Protein AF-A0A6B2TLU8-F1 (afdb_monomer_lite)

Foldseek 3Di:
DDPVVLVVVCVVQLVVQLVVVCVVQVDSVLSNVLLVVLSVVCVVVVVCQVVDPCNSVSSSVSSVVSSVVVVVVVVVVVVVCVVPPPDPCPDDD

Secondary structure (DSSP, 8-state):
--HHHHHHHHHHHHHHHHHHHHHHHS-HHHHHHHHHHHHHHHHTTHHHHTTSS-HHHHHHHHHHHHHHHHHHHHHHHHHHHHHSPPP--PPP-

pLDDT: mean 90.95, std 10.45, range [61.25, 98.81]

Sequence (93 aa):
MTEDEFDAFYAAAFPRLVGQLYALTGDHGEAQDVVQEAFVRAWDRRRSFLADEAPEAWIRTVAMRLAVSRWRRARRWVDLVRRNPPADRVPGP

Structure (mmCIF, N/CA/C/O backbone):
data_AF-A0A6B2TLU8-F1
#
_entry.id   AF-A0A6B2TLU8-F1
#
loop_
_atom_site.group_PDB
_atom_site.id
_atom_site.type_symbol
_atom_site.label_atom_id
_atom_site.label_alt_id
_atom_site.label_comp_id
_atom_site.label_asym_id
_atom_site.label_entity_id
_atom_site.label_seq_id
_atom_site.pdbx_PDB_ins_code
_atom_site.Cartn_x
_atom_site.Cartn_y
_atom_site.Cartn_z
_atom_site.occupancy
_atom_site.B_iso_or_equiv
_atom_site.auth_seq_id
_atom_site.auth_comp_id
_atom_site.auth_asym_id
_atom_site.auth_atom_id
_atom_site.pdbx_PDB_model_num
ATOM 1 N N . MET A 1 1 ? -12.359 -1.867 14.075 1.00 77.69 1 MET A N 1
ATOM 2 C CA . MET A 1 1 ? -13.083 -1.213 12.978 1.00 77.69 1 MET A CA 1
ATOM 3 C C . MET A 1 1 ? -14.182 -2.140 12.479 1.00 77.69 1 MET A C 1
ATOM 5 O O . MET A 1 1 ? -13.929 -3.345 12.388 1.00 77.69 1 MET A O 1
ATOM 9 N N . THR A 1 2 ? -15.380 -1.610 12.238 1.00 89.94 2 THR A N 1
ATOM 10 C CA . THR A 1 2 ? -16.466 -2.302 11.524 1.00 89.94 2 THR A CA 1
ATOM 11 C C . THR A 1 2 ? -16.115 -2.460 10.038 1.00 89.94 2 THR A C 1
ATOM 13 O O . THR A 1 2 ? -15.055 -2.028 9.592 1.00 89.94 2 THR A O 1
ATOM 16 N N . GLU A 1 3 ? -16.959 -3.143 9.271 1.00 90.81 3 GLU A N 1
ATOM 17 C CA . GLU A 1 3 ? -16.798 -3.251 7.814 1.00 90.81 3 GLU A CA 1
ATOM 18 C C . GLU A 1 3 ? -16.986 -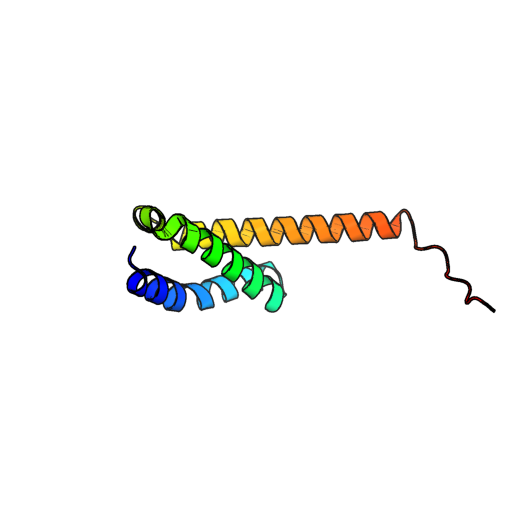1.886 7.135 1.00 90.81 3 GLU A C 1
ATOM 20 O O . GLU A 1 3 ? -16.072 -1.421 6.462 1.00 90.81 3 GLU A O 1
ATOM 25 N N . ASP A 1 4 ? -18.067 -1.172 7.460 1.00 93.38 4 ASP A N 1
ATOM 26 C CA . ASP A 1 4 ? -18.366 0.152 6.891 1.00 93.38 4 ASP A CA 1
ATOM 27 C C . ASP A 1 4 ? -17.271 1.199 7.162 1.00 93.38 4 ASP A C 1
ATOM 29 O O . ASP A 1 4 ? -16.918 1.998 6.293 1.00 93.38 4 ASP A O 1
ATOM 33 N N . GLU A 1 5 ? -16.702 1.205 8.373 1.00 91.75 5 GLU A N 1
ATOM 34 C CA . GLU A 1 5 ? -15.593 2.100 8.716 1.00 91.75 5 GLU A CA 1
ATOM 35 C C . GLU A 1 5 ? -14.342 1.788 7.869 1.00 91.75 5 GLU A C 1
ATOM 37 O O . GLU A 1 5 ? -13.617 2.704 7.470 1.00 91.75 5 GLU A O 1
ATOM 42 N N . PHE A 1 6 ? -14.088 0.504 7.574 1.00 92.56 6 PHE A N 1
ATOM 43 C CA . PHE A 1 6 ? -12.953 0.088 6.746 1.00 92.56 6 PHE A CA 1
ATOM 44 C C . PHE A 1 6 ? -13.172 0.490 5.296 1.00 92.56 6 PHE A C 1
ATOM 46 O O . PHE A 1 6 ? -12.244 1.003 4.672 1.00 92.56 6 PHE A O 1
ATOM 53 N N . ASP A 1 7 ? -14.383 0.311 4.783 1.00 94.88 7 ASP A N 1
ATOM 54 C CA . ASP A 1 7 ? -14.740 0.691 3.420 1.00 94.88 7 ASP A CA 1
ATOM 55 C C . ASP A 1 7 ? -14.612 2.201 3.213 1.00 94.88 7 ASP A C 1
ATOM 57 O O . ASP A 1 7 ? -14.021 2.647 2.225 1.00 94.88 7 ASP A O 1
ATOM 61 N N . ALA A 1 8 ? -15.065 3.002 4.182 1.00 94.56 8 ALA A N 1
ATOM 62 C CA . ALA A 1 8 ? -14.881 4.450 4.160 1.00 94.56 8 ALA A CA 1
ATOM 63 C C . ALA A 1 8 ? -13.392 4.840 4.169 1.00 94.56 8 ALA A C 1
ATOM 65 O O . ALA A 1 8 ? -12.960 5.701 3.393 1.00 94.56 8 ALA A O 1
ATOM 66 N N . PHE A 1 9 ? -12.584 4.185 5.009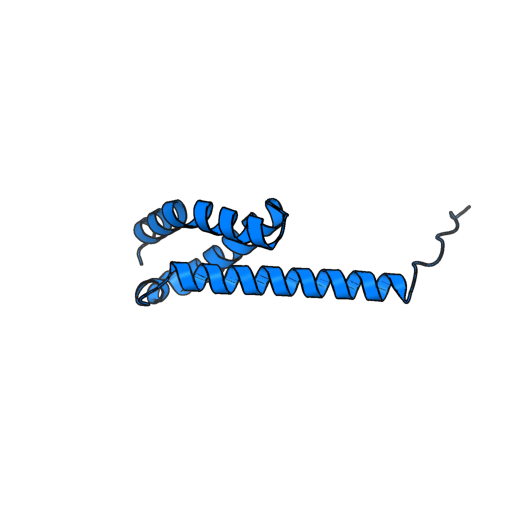 1.00 94.25 9 PHE A N 1
ATOM 67 C CA . PHE A 1 9 ? -11.137 4.396 5.048 1.00 94.25 9 PHE A CA 1
ATOM 68 C C . PHE A 1 9 ? -10.463 4.011 3.722 1.00 94.25 9 PHE A C 1
ATOM 70 O O . PHE A 1 9 ? -9.656 4.781 3.193 1.00 94.25 9 PHE A O 1
ATOM 77 N N . TYR A 1 10 ? -10.814 2.854 3.160 1.00 96.00 10 TYR A N 1
ATOM 78 C CA . TYR A 1 10 ? -10.315 2.376 1.875 1.00 96.00 10 TYR A CA 1
ATOM 79 C C . TYR A 1 10 ? -10.643 3.366 0.756 1.00 96.00 10 TYR A C 1
ATOM 81 O O . TYR A 1 10 ? -9.732 3.836 0.072 1.00 96.00 10 TYR A O 1
ATOM 89 N N . ALA A 1 11 ? -11.914 3.751 0.614 1.00 97.38 11 ALA A N 1
ATOM 90 C CA . ALA A 1 11 ? -12.371 4.666 -0.427 1.00 97.38 11 ALA A CA 1
ATOM 91 C C . ALA A 1 11 ? -11.647 6.024 -0.373 1.00 97.38 11 ALA A C 1
ATOM 93 O O . ALA A 1 11 ? -11.313 6.593 -1.414 1.00 97.38 11 ALA A O 1
ATOM 94 N N . ALA A 1 12 ? -11.355 6.526 0.831 1.00 96.81 12 ALA A N 1
ATOM 95 C CA . ALA A 1 12 ? -10.662 7.797 1.019 1.00 96.81 12 ALA A CA 1
ATOM 96 C C . ALA A 1 12 ? -9.144 7.715 0.766 1.00 96.81 12 ALA A C 1
ATOM 98 O O . ALA A 1 12 ? -8.561 8.625 0.168 1.00 96.81 12 ALA A O 1
ATOM 99 N N . ALA A 1 13 ? -8.481 6.660 1.246 1.00 97.31 13 ALA A N 1
ATOM 100 C CA . ALA A 1 13 ? -7.020 6.573 1.239 1.00 97.31 13 ALA A CA 1
ATOM 101 C C . ALA A 1 13 ? -6.453 5.909 -0.025 1.00 97.31 13 ALA A C 1
ATOM 103 O O . ALA A 1 13 ? -5.366 6.284 -0.475 1.00 97.31 13 ALA A O 1
ATOM 104 N N . PHE A 1 14 ? -7.171 4.955 -0.625 1.00 98.50 14 PHE A N 1
ATOM 105 C CA . PHE A 1 14 ? -6.667 4.147 -1.736 1.00 98.50 14 PHE A CA 1
ATOM 106 C C . PHE A 1 14 ? -6.181 4.983 -2.935 1.00 98.50 14 PHE A C 1
ATOM 108 O O . PHE A 1 14 ? -5.016 4.824 -3.313 1.00 98.50 14 PHE A O 1
ATOM 115 N N . PRO A 1 15 ? -6.957 5.939 -3.494 1.00 98.38 15 PRO A N 1
ATOM 116 C CA . PRO A 1 15 ? -6.511 6.706 -4.661 1.00 98.38 15 PRO A CA 1
ATOM 117 C C . PRO A 1 15 ? -5.261 7.552 -4.380 1.00 98.38 15 PRO A C 1
ATOM 119 O O . PRO A 1 15 ? -4.364 7.647 -5.220 1.00 98.38 15 PRO A O 1
ATOM 122 N N . ARG A 1 16 ? -5.160 8.135 -3.174 1.00 98.31 16 ARG A N 1
ATOM 123 C CA . ARG A 1 16 ? -3.998 8.941 -2.764 1.00 98.31 16 ARG A CA 1
ATOM 124 C C . ARG A 1 16 ? -2.742 8.092 -2.638 1.00 98.31 16 ARG A C 1
ATOM 126 O O . ARG A 1 16 ? -1.681 8.488 -3.116 1.00 98.31 16 ARG A O 1
ATOM 133 N N . LEU A 1 17 ? -2.860 6.929 -2.004 1.00 98.56 17 LEU A N 1
ATOM 134 C CA . LEU A 1 17 ? -1.746 6.007 -1.816 1.00 98.56 17 LEU A CA 1
ATOM 135 C C . LEU A 1 17 ? -1.272 5.428 -3.150 1.00 98.56 17 LEU A C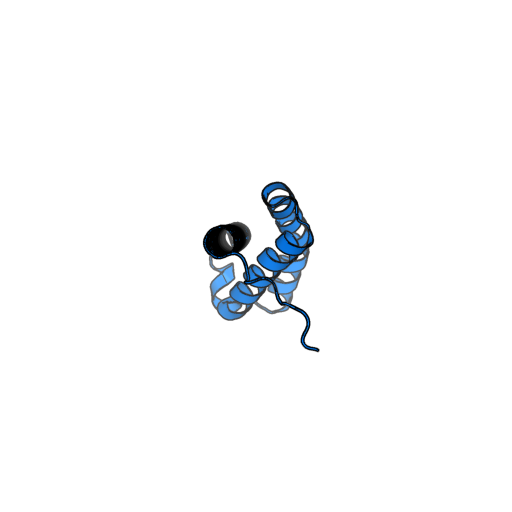 1
ATOM 137 O O . LEU A 1 17 ? -0.067 5.379 -3.384 1.00 98.56 17 LEU A O 1
ATOM 141 N N . VAL A 1 18 ? -2.190 5.081 -4.058 1.00 98.81 18 VAL A N 1
ATOM 142 C CA . VAL A 1 18 ? -1.830 4.670 -5.423 1.00 98.81 18 VAL A CA 1
ATOM 143 C C . VAL A 1 18 ? -1.069 5.782 -6.142 1.00 98.81 18 VAL A C 1
ATOM 145 O O . VAL A 1 18 ? -0.024 5.507 -6.721 1.00 98.81 18 VAL A O 1
ATOM 148 N N . GLY A 1 19 ? -1.512 7.041 -6.050 1.00 98.69 19 GLY A N 1
ATOM 149 C CA . GLY A 1 19 ? -0.782 8.177 -6.625 1.00 98.69 19 GLY A CA 1
ATOM 150 C C . GLY A 1 19 ? 0.640 8.333 -6.066 1.00 98.69 19 GLY A C 1
ATOM 151 O O . GLY A 1 19 ? 1.591 8.522 -6.825 1.00 98.69 19 GLY A O 1
ATOM 152 N N . GLN A 1 20 ? 0.810 8.190 -4.748 1.00 98.31 20 GLN A N 1
ATOM 153 C CA . GLN A 1 20 ? 2.125 8.247 -4.094 1.00 98.31 20 GLN A CA 1
ATOM 154 C C . GLN A 1 20 ? 3.044 7.102 -4.536 1.00 98.31 20 GLN A C 1
ATOM 156 O O . GLN A 1 20 ? 4.217 7.327 -4.837 1.00 98.31 20 GLN A O 1
ATOM 161 N N . LEU A 1 21 ? 2.529 5.870 -4.586 1.00 98.44 21 LEU A N 1
ATOM 162 C CA . LEU A 1 21 ? 3.316 4.711 -5.002 1.00 98.44 21 LEU A CA 1
ATOM 163 C C . LEU A 1 21 ? 3.588 4.717 -6.505 1.00 98.44 21 LEU A C 1
ATOM 165 O O . LEU A 1 21 ? 4.657 4.273 -6.918 1.00 98.44 21 LEU A O 1
ATOM 169 N N . TYR A 1 22 ? 2.693 5.271 -7.318 1.00 98.50 22 TYR A N 1
ATOM 170 C CA . TYR A 1 22 ? 2.939 5.484 -8.739 1.00 98.50 22 TYR A CA 1
ATOM 171 C C . TYR A 1 22 ? 4.109 6.448 -8.954 1.00 98.50 22 TYR A C 1
ATOM 173 O O . TYR A 1 22 ? 5.021 6.134 -9.712 1.00 98.50 22 TYR A O 1
ATOM 181 N N . ALA A 1 23 ? 4.160 7.561 -8.215 1.00 97.75 23 ALA A N 1
ATOM 182 C CA . ALA A 1 23 ? 5.295 8.484 -8.274 1.00 97.75 23 ALA A CA 1
ATOM 183 C C . ALA A 1 23 ? 6.632 7.822 -7.876 1.00 97.75 23 ALA A C 1
ATOM 185 O O . ALA A 1 23 ? 7.687 8.221 -8.365 1.00 97.75 23 ALA A O 1
ATOM 186 N N . LEU A 1 24 ? 6.597 6.803 -7.009 1.00 94.12 24 LEU A N 1
ATOM 187 C CA . LEU A 1 24 ? 7.779 6.045 -6.585 1.00 94.12 24 LEU A CA 1
ATOM 188 C C . LEU A 1 24 ? 8.196 4.956 -7.587 1.00 94.12 24 LEU A C 1
ATOM 190 O O . LEU A 1 24 ? 9.386 4.703 -7.763 1.00 94.12 24 LEU A O 1
ATOM 194 N N . THR A 1 25 ? 7.227 4.259 -8.176 1.00 95.38 25 THR A N 1
ATOM 195 C CA . THR A 1 25 ? 7.457 3.044 -8.978 1.00 95.38 25 THR A CA 1
ATOM 196 C C . THR A 1 25 ? 7.504 3.315 -10.478 1.00 95.38 25 THR A C 1
ATOM 198 O O . THR A 1 25 ? 8.146 2.559 -11.202 1.00 95.38 25 THR A O 1
ATOM 201 N N . GLY A 1 26 ? 6.846 4.379 -10.947 1.00 96.81 26 GLY A N 1
ATOM 202 C CA . GLY A 1 26 ? 6.639 4.661 -12.368 1.00 96.81 26 GLY A CA 1
ATOM 203 C C . GLY A 1 26 ? 5.673 3.696 -13.064 1.00 96.81 26 GLY A C 1
ATOM 204 O O . GLY A 1 26 ? 5.512 3.781 -14.278 1.00 96.81 26 GLY A O 1
ATOM 205 N N . ASP A 1 27 ? 5.032 2.793 -12.320 1.00 97.50 27 ASP A N 1
ATOM 206 C CA . ASP A 1 27 ? 4.143 1.755 -12.838 1.00 97.50 27 ASP A CA 1
ATOM 207 C C . ASP A 1 27 ? 2.820 1.794 -12.066 1.00 97.50 27 ASP A C 1
ATOM 209 O O . ASP A 1 27 ? 2.771 1.591 -10.851 1.00 97.50 27 ASP A O 1
ATOM 213 N N . HIS A 1 28 ? 1.734 2.117 -12.771 1.00 98.19 28 HIS A N 1
ATOM 214 C CA . HIS A 1 28 ? 0.421 2.262 -12.149 1.00 98.19 28 HIS A CA 1
ATOM 215 C C . HIS A 1 28 ? -0.148 0.924 -11.666 1.00 98.19 28 HIS A C 1
ATOM 217 O O . HIS A 1 28 ? -0.768 0.886 -10.605 1.00 98.19 28 HIS A O 1
ATOM 223 N N . GLY A 1 29 ? 0.088 -0.162 -12.407 1.00 98.25 29 GLY A N 1
ATOM 224 C CA . GLY A 1 29 ? -0.389 -1.494 -12.040 1.00 98.25 29 GLY A CA 1
ATOM 225 C C . GLY A 1 29 ? 0.319 -2.002 -10.790 1.00 98.25 29 GLY A C 1
ATOM 226 O O . GLY A 1 29 ? -0.333 -2.381 -9.8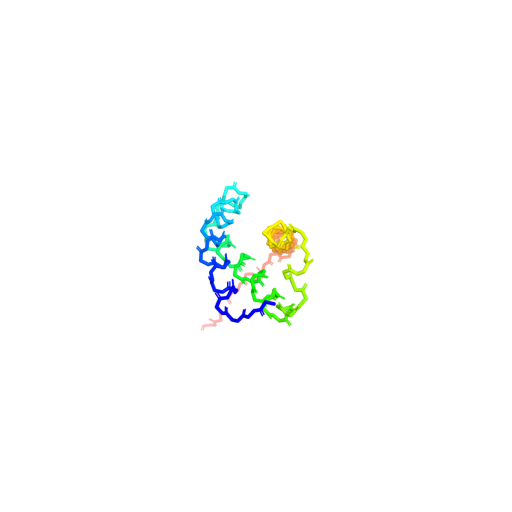20 1.00 98.25 29 GLY A O 1
ATOM 227 N N . GLU A 1 30 ? 1.648 -1.891 -10.748 1.00 97.75 30 GLU A N 1
ATOM 228 C CA . GLU A 1 30 ? 2.427 -2.244 -9.555 1.00 97.75 30 GLU A CA 1
ATOM 229 C C . GLU A 1 30 ? 2.004 -1.396 -8.347 1.00 97.75 30 GLU A C 1
ATOM 231 O O . GLU A 1 30 ? 1.846 -1.928 -7.247 1.00 97.75 30 GLU A O 1
ATOM 236 N N . ALA A 1 31 ? 1.773 -0.091 -8.537 1.00 98.50 31 ALA A N 1
ATOM 237 C CA . ALA A 1 31 ? 1.292 0.789 -7.476 1.00 98.50 31 ALA A CA 1
ATOM 238 C C . ALA A 1 31 ? -0.082 0.360 -6.937 1.00 98.50 31 ALA A C 1
ATOM 240 O O . ALA A 1 31 ? -0.267 0.303 -5.718 1.00 98.50 31 ALA A O 1
ATOM 241 N N . GLN A 1 32 ? -1.035 0.034 -7.814 1.00 98.62 32 GLN A N 1
ATOM 242 C CA . GLN A 1 32 ? -2.342 -0.488 -7.412 1.00 98.62 32 GLN A CA 1
ATOM 243 C C . GLN A 1 32 ? -2.205 -1.804 -6.647 1.00 98.62 32 GLN A C 1
ATOM 245 O O . GLN A 1 32 ? -2.802 -1.950 -5.580 1.00 98.62 32 GLN A O 1
ATOM 250 N N . ASP A 1 33 ? -1.394 -2.734 -7.141 1.00 98.62 33 ASP A N 1
ATOM 251 C CA . ASP A 1 33 ? -1.235 -4.058 -6.546 1.00 98.62 33 ASP A CA 1
ATOM 252 C C . ASP A 1 33 ? -0.649 -4.000 -5.136 1.00 98.62 33 ASP A C 1
ATOM 254 O O . ASP A 1 33 ? -1.163 -4.645 -4.220 1.00 98.62 33 ASP A O 1
ATOM 258 N N . VAL A 1 34 ? 0.420 -3.226 -4.925 1.00 98.69 34 VAL A N 1
ATOM 259 C CA . VAL A 1 34 ? 1.059 -3.153 -3.602 1.00 98.69 34 VAL A CA 1
ATOM 260 C C . VAL A 1 34 ? 0.184 -2.437 -2.575 1.00 98.69 34 VAL A C 1
ATOM 262 O O . VAL A 1 34 ? 0.224 -2.785 -1.393 1.00 98.69 34 VAL A O 1
ATOM 265 N N . VAL A 1 35 ? -0.618 -1.455 -3.003 1.00 98.75 35 VAL A N 1
ATOM 266 C CA . VAL A 1 35 ? -1.576 -0.764 -2.129 1.00 98.75 35 VAL A CA 1
ATOM 267 C C . VAL A 1 35 ? -2.741 -1.696 -1.794 1.00 98.75 35 VAL A C 1
ATOM 269 O O . VAL A 1 35 ? -3.072 -1.832 -0.617 1.00 98.75 35 VAL A O 1
ATOM 272 N N . GLN A 1 36 ? -3.312 -2.395 -2.781 1.00 98.25 36 GLN A N 1
ATOM 273 C CA . GLN A 1 36 ? -4.369 -3.390 -2.552 1.00 98.25 36 GLN A CA 1
ATOM 274 C C . GLN A 1 36 ? -3.900 -4.485 -1.596 1.00 98.25 36 GLN A C 1
ATOM 276 O O . GLN A 1 36 ? -4.569 -4.764 -0.605 1.00 98.25 36 GLN A O 1
ATOM 281 N N . GLU A 1 37 ? -2.720 -5.057 -1.829 1.00 98.50 37 GLU A N 1
ATOM 282 C CA . GLU A 1 37 ? -2.169 -6.101 -0.966 1.00 98.50 37 GLU A CA 1
ATOM 283 C C . GLU A 1 37 ? -1.948 -5.594 0.473 1.00 98.50 37 GLU A C 1
ATOM 285 O O . GLU A 1 37 ? -2.186 -6.325 1.437 1.00 98.50 37 GLU A O 1
ATOM 290 N N . ALA A 1 38 ? -1.544 -4.331 0.653 1.00 98.00 38 ALA A N 1
ATOM 291 C CA . ALA A 1 38 ? -1.438 -3.723 1.977 1.00 98.00 38 ALA A CA 1
ATOM 292 C C . ALA A 1 38 ? -2.806 -3.591 2.675 1.00 98.00 38 ALA A C 1
ATOM 294 O O . ALA A 1 38 ? -2.905 -3.902 3.864 1.00 98.00 38 ALA A O 1
ATOM 295 N N . PHE A 1 39 ? -3.858 -3.196 1.951 1.00 97.69 39 PHE A N 1
ATOM 296 C CA . PHE A 1 39 ? -5.226 -3.157 2.480 1.00 97.69 39 PHE A CA 1
ATOM 297 C C . PHE A 1 39 ? -5.770 -4.547 2.813 1.00 97.69 39 PHE A C 1
ATOM 299 O O . PHE A 1 39 ? -6.345 -4.717 3.884 1.00 97.69 39 PHE A O 1
ATOM 306 N N . VAL A 1 40 ? -5.524 -5.561 1.979 1.00 97.19 40 VAL A N 1
ATOM 307 C CA . VAL A 1 40 ? -5.903 -6.956 2.276 1.00 97.19 40 VAL A CA 1
ATOM 308 C C . VAL A 1 40 ? -5.275 -7.415 3.597 1.00 97.19 40 VAL A C 1
ATOM 310 O O . VAL A 1 40 ? -5.960 -7.927 4.479 1.00 97.19 40 VAL A O 1
ATOM 313 N N . ARG A 1 41 ? -3.984 -7.133 3.809 1.00 95.38 41 ARG A N 1
ATOM 314 C CA . ARG A 1 41 ? -3.303 -7.452 5.078 1.00 95.38 41 ARG A CA 1
ATOM 315 C C . ARG A 1 41 ? -3.856 -6.672 6.273 1.00 95.38 41 ARG A C 1
ATOM 317 O O . ARG A 1 41 ? -3.801 -7.165 7.401 1.00 95.38 41 ARG A O 1
ATOM 324 N N . ALA A 1 42 ? -4.329 -5.447 6.052 1.00 94.25 42 ALA A N 1
ATOM 325 C CA . ALA A 1 42 ? -4.986 -4.656 7.086 1.00 94.25 42 ALA A CA 1
ATOM 326 C C . ALA A 1 42 ? -6.368 -5.225 7.435 1.00 94.25 42 ALA A C 1
ATOM 328 O O . ALA A 1 42 ? -6.712 -5.292 8.615 1.00 94.25 42 ALA A O 1
ATOM 329 N N . TRP A 1 43 ? -7.126 -5.692 6.439 1.00 94.06 43 TRP A N 1
ATOM 330 C CA . TRP A 1 43 ? -8.442 -6.306 6.618 1.00 94.06 43 TRP A CA 1
ATOM 331 C C . TRP A 1 43 ? -8.390 -7.532 7.540 1.00 94.06 43 TRP A C 1
ATOM 333 O O . TRP A 1 43 ? -9.179 -7.640 8.488 1.00 94.06 43 TRP A O 1
ATOM 343 N N . ASP A 1 44 ? -7.381 -8.390 7.358 1.00 91.69 44 ASP A N 1
ATOM 344 C CA . ASP A 1 44 ? -7.132 -9.559 8.218 1.00 91.69 44 ASP A CA 1
ATOM 345 C C . ASP A 1 44 ? -6.948 -9.182 9.700 1.00 91.69 44 ASP A C 1
ATOM 347 O O . ASP A 1 44 ? -7.212 -9.978 10.604 1.00 91.69 44 ASP A O 1
ATOM 351 N N . ARG A 1 45 ? -6.518 -7.943 9.969 1.00 87.75 45 ARG A N 1
ATOM 352 C CA . ARG A 1 45 ? -6.219 -7.408 11.307 1.00 87.75 45 ARG A CA 1
ATOM 353 C C . ARG A 1 45 ? -7.139 -6.251 11.708 1.00 87.75 45 ARG A C 1
ATOM 355 O O . ARG A 1 45 ? -6.877 -5.570 12.700 1.00 87.75 45 ARG A O 1
ATOM 362 N N . ARG A 1 46 ? -8.251 -6.039 10.993 1.00 85.50 46 ARG A N 1
ATOM 363 C CA . ARG A 1 46 ? -9.122 -4.847 11.110 1.00 85.50 46 ARG A CA 1
ATOM 364 C C . ARG A 1 46 ? -9.679 -4.573 12.511 1.00 85.50 46 ARG A C 1
ATOM 366 O O . ARG A 1 46 ? -10.029 -3.438 12.837 1.00 85.50 46 ARG A O 1
ATOM 373 N N . ARG A 1 47 ? -9.752 -5.600 13.367 1.00 82.94 47 ARG A N 1
ATOM 374 C CA . ARG A 1 47 ? -10.204 -5.460 14.762 1.00 82.94 47 ARG A CA 1
ATOM 375 C C . ARG A 1 47 ? -9.253 -4.610 15.608 1.00 82.94 47 ARG A C 1
ATOM 377 O O . ARG A 1 47 ? -9.741 -3.856 16.438 1.00 82.94 47 ARG A O 1
ATOM 384 N N . SER A 1 48 ? -7.945 -4.671 15.360 1.00 78.31 48 SER A N 1
ATOM 385 C CA . SER A 1 48 ? -6.927 -3.883 16.073 1.00 78.31 48 SER A CA 1
ATOM 386 C C . SER A 1 48 ? -6.343 -2.734 15.242 1.00 78.31 48 SER A C 1
ATOM 388 O O . SER A 1 48 ? -5.652 -1.885 15.783 1.00 78.31 48 SER A O 1
ATOM 390 N N . PHE A 1 49 ? -6.600 -2.707 13.933 1.00 74.69 49 PHE A N 1
ATOM 391 C CA . PHE A 1 49 ? -5.891 -1.849 12.979 1.00 74.69 49 PHE A CA 1
ATOM 392 C C . PHE A 1 49 ? -6.126 -0.337 13.150 1.00 74.69 49 PHE A C 1
ATOM 394 O O . PHE A 1 49 ? -5.190 0.438 13.005 1.00 74.69 49 PHE A O 1
ATOM 401 N N . LEU A 1 50 ? -7.355 0.084 13.475 1.00 64.62 50 LEU A N 1
ATOM 402 C CA . LEU A 1 50 ? -7.693 1.501 13.706 1.00 64.62 50 LEU A CA 1
ATOM 403 C C . LEU A 1 50 ? -7.502 1.983 15.145 1.00 64.62 50 LEU A C 1
ATOM 405 O O . LEU A 1 50 ? -7.714 3.157 15.420 1.00 64.62 50 LEU A O 1
ATOM 409 N N . ALA A 1 51 ? -7.134 1.098 16.071 1.00 61.69 51 ALA A N 1
ATOM 410 C CA . ALA A 1 51 ? -6.751 1.550 17.407 1.00 61.69 51 ALA A CA 1
ATOM 411 C C . ALA A 1 51 ? -5.389 2.275 17.395 1.00 61.69 51 ALA A C 1
ATOM 413 O O . ALA A 1 51 ? -4.989 2.842 18.405 1.00 61.69 51 ALA A O 1
ATOM 414 N N . ASP A 1 52 ? -4.681 2.226 16.264 1.00 64.38 52 ASP A N 1
ATOM 415 C CA . ASP A 1 52 ? -3.399 2.876 16.024 1.00 64.38 52 ASP A CA 1
ATOM 416 C C . ASP A 1 52 ? -3.610 4.311 15.508 1.00 64.38 52 ASP A C 1
ATOM 418 O O . ASP A 1 52 ? -4.504 4.557 14.695 1.00 64.38 52 ASP A O 1
ATOM 422 N N . GLU A 1 53 ? -2.780 5.266 15.932 1.00 75.25 53 GLU A N 1
ATOM 423 C CA . GLU A 1 53 ? -3.001 6.701 15.658 1.00 75.25 53 GLU A CA 1
ATOM 424 C C . GLU A 1 53 ? -2.840 7.082 14.169 1.00 75.25 53 GLU A C 1
ATOM 426 O O . GLU A 1 53 ? -3.227 8.177 13.758 1.00 75.25 53 GLU A O 1
ATOM 431 N N . ALA A 1 54 ? -2.278 6.196 13.333 1.00 88.94 54 ALA A N 1
ATOM 432 C CA . ALA A 1 54 ? -1.936 6.506 11.941 1.00 88.94 54 ALA A CA 1
ATOM 433 C C . ALA A 1 54 ? -2.110 5.321 10.953 1.00 88.94 54 ALA A C 1
ATOM 435 O O . ALA A 1 54 ? -1.134 4.868 10.338 1.00 88.94 54 ALA A O 1
ATOM 436 N N . PRO A 1 55 ? -3.344 4.845 10.704 1.00 91.44 55 PRO A N 1
ATOM 437 C CA . PRO A 1 55 ? -3.617 3.693 9.833 1.00 91.44 55 PRO A CA 1
ATOM 438 C C . PRO A 1 55 ? -3.138 3.892 8.385 1.00 91.44 55 PRO A C 1
ATOM 440 O O . PRO A 1 55 ? -2.539 2.994 7.793 1.00 91.44 55 PRO A O 1
ATOM 443 N N . GLU A 1 56 ? -3.309 5.087 7.807 1.00 94.44 56 GLU A N 1
ATOM 444 C CA . GLU A 1 56 ? -2.844 5.389 6.441 1.00 94.44 56 GLU A CA 1
ATOM 445 C C . GLU A 1 56 ? -1.312 5.324 6.319 1.00 94.44 56 GLU A C 1
ATOM 447 O O . GLU A 1 56 ? 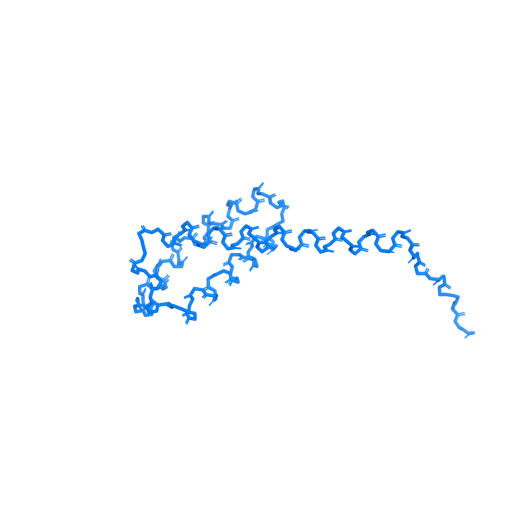-0.774 4.848 5.315 1.00 94.44 56 GLU A O 1
ATOM 452 N N . ALA A 1 57 ? -0.583 5.760 7.352 1.00 94.81 57 ALA A N 1
ATOM 453 C CA . ALA A 1 57 ? 0.877 5.686 7.378 1.00 94.81 57 ALA A CA 1
ATOM 454 C C . ALA A 1 57 ? 1.371 4.234 7.423 1.00 94.81 57 ALA A C 1
ATOM 456 O O . ALA A 1 57 ? 2.370 3.895 6.774 1.00 94.81 57 ALA A O 1
ATOM 457 N N . TRP A 1 58 ? 0.648 3.360 8.126 1.00 95.06 58 TRP A N 1
ATOM 458 C CA . TRP A 1 58 ? 0.930 1.932 8.117 1.00 95.06 58 TRP A CA 1
ATOM 459 C C . TRP A 1 58 ? 0.728 1.327 6.726 1.00 95.06 58 TRP A C 1
ATOM 461 O O . TRP A 1 58 ? 1.637 0.656 6.229 1.00 95.06 58 TRP A O 1
ATOM 471 N N . ILE A 1 59 ? -0.405 1.614 6.063 1.00 97.44 59 ILE A N 1
ATOM 472 C CA . ILE A 1 59 ? -0.679 1.107 4.704 1.00 97.44 59 ILE A CA 1
ATOM 473 C C . ILE A 1 59 ? 0.441 1.532 3.757 1.00 97.44 59 ILE A C 1
ATOM 475 O O . ILE A 1 59 ? 1.025 0.691 3.073 1.00 97.44 59 ILE A O 1
ATOM 479 N N . ARG A 1 60 ? 0.804 2.820 3.777 1.00 97.69 60 ARG A N 1
ATOM 480 C CA . ARG A 1 60 ? 1.903 3.366 2.972 1.00 97.69 60 ARG A CA 1
ATOM 481 C C . ARG A 1 60 ? 3.212 2.618 3.218 1.00 97.69 60 ARG A C 1
ATOM 483 O O . ARG A 1 60 ? 3.880 2.212 2.272 1.00 97.69 60 ARG A O 1
ATOM 490 N N . THR A 1 61 ? 3.559 2.390 4.483 1.00 97.38 61 THR A N 1
ATOM 491 C CA . THR A 1 61 ? 4.784 1.678 4.871 1.00 97.38 61 THR A CA 1
ATOM 492 C C . THR A 1 61 ? 4.802 0.250 4.330 1.00 97.38 61 THR A C 1
ATOM 494 O O . THR A 1 61 ? 5.819 -0.204 3.800 1.00 97.38 61 THR A O 1
ATOM 497 N N . VAL A 1 62 ? 3.687 -0.474 4.450 1.00 97.50 62 VAL A N 1
ATOM 498 C CA . VAL A 1 62 ? 3.573 -1.844 3.942 1.00 97.50 62 VAL A CA 1
ATOM 499 C C . VAL A 1 62 ? 3.658 -1.864 2.418 1.00 97.50 62 VAL A C 1
ATOM 501 O O . VAL A 1 62 ? 4.479 -2.610 1.885 1.00 97.50 62 VAL A O 1
ATOM 504 N N . ALA A 1 63 ? 2.909 -1.005 1.727 1.00 98.56 63 ALA A N 1
ATOM 505 C CA . ALA A 1 63 ? 2.935 -0.890 0.271 1.00 98.56 63 ALA A CA 1
ATOM 506 C C . ALA A 1 63 ? 4.346 -0.564 -0.259 1.00 98.56 63 ALA A C 1
ATOM 508 O O . ALA A 1 63 ? 4.846 -1.237 -1.161 1.00 98.56 63 ALA A O 1
ATOM 509 N N . MET A 1 64 ? 5.057 0.384 0.364 1.00 98.38 64 MET A N 1
ATOM 510 C CA . MET A 1 64 ? 6.447 0.708 0.010 1.00 98.38 64 MET A CA 1
ATOM 511 C C . MET A 1 64 ? 7.390 -0.487 0.200 1.00 98.38 64 MET A C 1
ATOM 513 O O . MET A 1 64 ? 8.239 -0.754 -0.651 1.00 98.38 64 MET A O 1
ATOM 517 N N . ARG A 1 65 ? 7.248 -1.244 1.297 1.00 98.38 65 ARG A N 1
ATOM 518 C CA . ARG A 1 65 ? 8.054 -2.456 1.532 1.00 98.38 65 ARG A CA 1
ATOM 519 C C . ARG A 1 65 ? 7.779 -3.532 0.482 1.00 98.38 65 ARG A C 1
ATOM 521 O O . ARG A 1 65 ? 8.723 -4.198 0.051 1.00 98.38 65 ARG A O 1
ATOM 528 N N . LEU A 1 66 ? 6.524 -3.694 0.061 1.00 98.50 66 LEU A N 1
ATOM 529 C CA . LEU A 1 66 ? 6.142 -4.618 -1.008 1.00 98.50 66 LEU A CA 1
ATOM 530 C C . LEU A 1 66 ? 6.774 -4.215 -2.341 1.00 98.50 66 LEU A C 1
ATOM 532 O O . LEU A 1 66 ? 7.475 -5.041 -2.927 1.00 98.50 66 LEU A O 1
ATOM 536 N N . ALA A 1 67 ? 6.640 -2.950 -2.743 1.00 97.94 67 ALA A N 1
ATOM 537 C CA . ALA A 1 67 ? 7.249 -2.420 -3.965 1.00 97.94 67 ALA A CA 1
ATOM 538 C C . ALA A 1 67 ? 8.775 -2.619 -3.971 1.00 97.94 67 ALA A C 1
ATOM 540 O O . ALA A 1 67 ? 9.349 -3.171 -4.910 1.00 97.94 67 ALA A O 1
ATOM 541 N N . VAL A 1 68 ? 9.454 -2.272 -2.871 1.00 97.50 68 VAL A N 1
ATOM 542 C CA . VAL A 1 68 ? 10.906 -2.481 -2.734 1.00 97.50 68 VAL A CA 1
ATOM 543 C C . VAL A 1 68 ? 11.269 -3.966 -2.820 1.00 97.50 68 VAL A C 1
ATOM 545 O O . VAL A 1 68 ? 12.265 -4.326 -3.449 1.00 97.50 68 VAL A O 1
ATOM 548 N N . SER A 1 69 ? 10.489 -4.850 -2.196 1.00 97.50 69 SER A N 1
ATOM 549 C CA . SER A 1 69 ? 10.719 -6.299 -2.242 1.00 97.50 69 SER A CA 1
ATOM 550 C C . SER A 1 69 ? 10.567 -6.861 -3.659 1.00 97.50 69 SER A C 1
ATOM 552 O O . SER A 1 69 ? 11.428 -7.625 -4.115 1.00 97.50 69 SER A O 1
ATOM 554 N N . ARG A 1 70 ? 9.511 -6.451 -4.374 1.00 96.00 70 ARG A N 1
ATOM 555 C CA . ARG A 1 70 ? 9.239 -6.827 -5.768 1.00 96.00 70 ARG A CA 1
ATOM 556 C C . ARG A 1 70 ? 10.345 -6.319 -6.697 1.00 96.00 70 ARG A C 1
ATOM 558 O O . ARG A 1 70 ? 10.944 -7.132 -7.401 1.00 96.00 70 ARG A O 1
ATOM 565 N N . TRP A 1 71 ? 10.753 -5.055 -6.576 1.00 95.12 71 TRP A N 1
ATOM 566 C CA . TRP A 1 71 ? 11.886 -4.487 -7.319 1.00 95.12 71 TRP A CA 1
ATOM 567 C C . TRP A 1 71 ? 13.202 -5.237 -7.075 1.00 95.12 71 TRP A C 1
ATOM 569 O O . TRP A 1 71 ? 13.897 -5.611 -8.022 1.00 95.12 71 TRP A O 1
ATOM 579 N N . ARG A 1 72 ? 13.543 -5.535 -5.810 1.00 95.88 72 ARG A N 1
ATOM 580 C CA . ARG A 1 72 ? 14.753 -6.317 -5.494 1.00 95.88 72 ARG A CA 1
ATOM 581 C C . ARG A 1 72 ? 14.686 -7.719 -6.099 1.00 95.88 72 ARG A C 1
ATOM 583 O O . ARG A 1 72 ? 15.709 -8.231 -6.545 1.00 95.88 72 ARG A O 1
ATOM 590 N N . ARG A 1 73 ? 13.510 -8.358 -6.100 1.00 95.62 73 ARG A N 1
ATOM 591 C CA . ARG A 1 73 ? 13.311 -9.679 -6.715 1.00 95.62 73 ARG A CA 1
ATOM 592 C C . ARG A 1 73 ? 13.487 -9.612 -8.232 1.00 95.62 73 ARG A C 1
ATOM 594 O O . ARG A 1 73 ? 14.229 -10.431 -8.759 1.00 95.62 73 ARG A O 1
ATOM 601 N N . ALA A 1 74 ? 12.883 -8.633 -8.900 1.00 93.12 74 ALA A N 1
ATOM 602 C CA . ALA A 1 74 ? 13.038 -8.426 -10.339 1.00 93.12 74 ALA A CA 1
ATOM 603 C C . ALA A 1 74 ? 14.508 -8.200 -10.726 1.00 93.12 74 ALA A C 1
ATOM 605 O O . ALA A 1 74 ? 15.012 -8.850 -11.638 1.00 93.12 74 ALA A O 1
ATOM 606 N N . ARG A 1 75 ? 15.240 -7.370 -9.969 1.00 94.50 75 ARG A N 1
ATOM 607 C CA . ARG A 1 75 ? 16.683 -7.167 -10.184 1.00 94.50 75 ARG A CA 1
ATOM 608 C C . ARG A 1 75 ? 17.492 -8.453 -10.057 1.00 94.50 75 ARG A C 1
ATOM 610 O O . ARG A 1 75 ? 18.280 -8.754 -10.944 1.00 94.50 75 ARG A O 1
ATOM 617 N N . ARG A 1 76 ? 17.256 -9.242 -9.002 1.00 95.25 76 ARG A N 1
ATOM 618 C CA . ARG A 1 76 ? 17.929 -10.541 -8.834 1.00 95.25 76 ARG A CA 1
ATOM 619 C C . ARG A 1 76 ? 17.644 -11.489 -9.997 1.00 95.25 76 ARG A C 1
ATOM 621 O O . ARG A 1 76 ? 18.555 -12.178 -10.435 1.00 95.25 76 ARG A O 1
ATOM 628 N N . TRP A 1 77 ? 16.410 -11.520 -10.502 1.00 93.94 77 TRP A N 1
ATOM 629 C CA . TRP A 1 77 ? 16.065 -12.324 -11.676 1.00 93.94 77 TRP A CA 1
ATOM 630 C C . TRP A 1 77 ? 16.833 -11.888 -12.922 1.00 93.94 77 TRP A C 1
ATOM 632 O O . TRP A 1 77 ? 17.413 -12.734 -13.596 1.00 93.94 77 TRP A O 1
ATOM 642 N N . VAL A 1 78 ? 16.899 -10.583 -13.192 1.00 93.38 78 VAL A N 1
ATOM 643 C CA . VAL A 1 78 ? 17.679 -10.042 -14.315 1.00 93.38 78 VAL A CA 1
ATOM 644 C C . VAL A 1 78 ? 19.161 -10.406 -14.185 1.00 93.38 78 VAL A C 1
ATOM 646 O O . VAL A 1 78 ? 19.766 -10.844 -15.160 1.00 93.38 78 VAL A O 1
ATOM 649 N N . ASP A 1 79 ? 19.743 -10.286 -12.990 1.00 93.25 79 ASP A N 1
ATOM 650 C CA . ASP A 1 79 ? 21.143 -10.651 -12.749 1.00 93.25 79 ASP A CA 1
ATOM 651 C C . ASP A 1 79 ? 21.401 -12.151 -12.960 1.00 93.25 79 ASP A C 1
ATOM 653 O O . ASP A 1 79 ? 22.426 -12.528 -13.526 1.00 93.25 79 ASP A O 1
ATOM 657 N N . LEU A 1 80 ? 20.470 -13.015 -12.539 1.00 92.44 80 LEU A N 1
ATOM 658 C CA . LEU A 1 80 ? 20.558 -14.462 -12.756 1.00 92.44 80 LEU A CA 1
ATOM 659 C C . LEU A 1 80 ? 20.498 -14.816 -14.246 1.00 92.44 80 LEU A C 1
ATOM 661 O O . LEU A 1 80 ? 21.348 -15.568 -14.715 1.00 92.44 80 LEU A O 1
ATOM 665 N N . VAL A 1 81 ? 19.552 -14.239 -14.992 1.00 92.00 81 VAL A N 1
ATOM 666 C CA . VAL A 1 81 ? 19.419 -14.457 -16.444 1.00 92.00 81 VAL A CA 1
ATOM 667 C C . VAL A 1 81 ? 20.651 -13.950 -17.194 1.00 92.00 81 VAL A C 1
ATOM 669 O O . VAL A 1 81 ? 21.111 -14.596 -18.127 1.00 92.00 81 VAL A O 1
ATOM 672 N N . ARG A 1 82 ? 21.242 -12.826 -16.771 1.00 89.50 82 ARG A N 1
ATOM 673 C CA . ARG A 1 82 ? 22.495 -12.322 -17.356 1.00 89.50 82 ARG A CA 1
ATOM 674 C C . ARG A 1 82 ? 23.685 -13.248 -17.105 1.00 89.50 82 ARG A C 1
ATOM 676 O O . ARG A 1 82 ? 24.548 -13.361 -17.966 1.00 89.50 82 ARG A O 1
ATOM 683 N N . ARG A 1 83 ? 23.754 -13.877 -15.927 1.00 89.31 83 ARG A N 1
ATOM 684 C CA . ARG A 1 83 ? 24.833 -14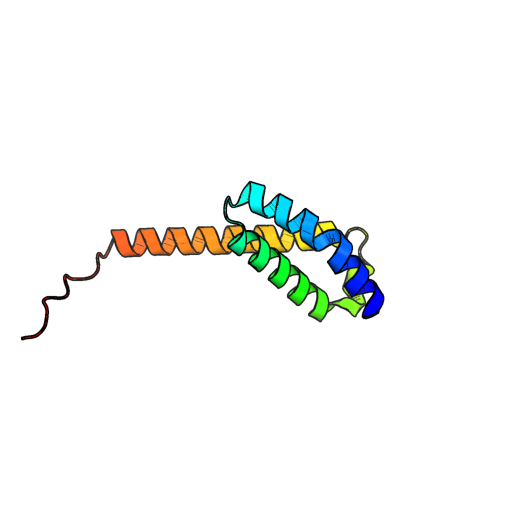.814 -15.563 1.00 89.31 83 ARG A CA 1
ATOM 685 C C . ARG A 1 83 ? 24.681 -16.183 -16.220 1.00 89.31 83 ARG A C 1
ATOM 687 O O . ARG A 1 83 ? 25.687 -16.843 -16.449 1.00 89.31 83 ARG A O 1
ATOM 694 N N . ASN A 1 84 ? 23.450 -16.607 -16.484 1.00 85.75 84 ASN A N 1
ATOM 695 C CA . ASN A 1 84 ? 23.137 -17.866 -17.144 1.00 85.75 84 ASN A CA 1
ATOM 696 C C . ASN A 1 84 ? 22.099 -17.610 -18.247 1.00 85.75 84 ASN A C 1
ATOM 698 O O . ASN A 1 84 ? 20.902 -17.817 -18.008 1.00 85.75 84 ASN A O 1
ATOM 702 N N . PRO A 1 85 ? 22.523 -17.090 -19.415 1.00 74.94 85 PRO A N 1
ATOM 703 C CA . PRO A 1 85 ? 21.604 -16.868 -20.519 1.00 74.94 85 PRO A CA 1
ATOM 704 C C . PRO A 1 85 ? 20.945 -18.205 -20.883 1.00 74.94 85 PRO A C 1
ATOM 706 O O . PRO A 1 85 ? 21.631 -19.230 -20.899 1.00 74.94 85 PRO A O 1
ATOM 709 N N . PRO A 1 86 ? 19.623 -18.233 -21.128 1.00 69.50 86 PRO A N 1
ATOM 710 C CA . PRO A 1 86 ? 18.950 -19.465 -21.510 1.00 69.50 86 PRO A CA 1
ATOM 711 C C . PRO A 1 86 ? 19.661 -20.055 -22.728 1.00 69.50 86 PRO A C 1
ATOM 713 O O . PRO A 1 86 ? 19.881 -19.344 -23.709 1.00 69.50 86 PRO A O 1
ATOM 716 N N . ALA A 1 87 ? 20.056 -21.330 -22.634 1.00 73.38 87 ALA A N 1
ATOM 717 C CA . ALA A 1 87 ? 20.673 -22.038 -23.747 1.00 73.38 87 ALA A CA 1
ATOM 718 C C . ALA A 1 87 ? 19.775 -21.884 -24.974 1.00 73.38 87 ALA A C 1
ATOM 720 O O . ALA A 1 87 ? 18.556 -22.060 -24.863 1.00 73.38 87 ALA A O 1
ATOM 721 N N . ASP A 1 88 ? 20.386 -21.506 -26.097 1.00 71.31 88 ASP A N 1
ATOM 722 C CA . ASP A 1 88 ? 19.689 -21.298 -27.356 1.00 71.31 88 ASP A CA 1
ATOM 723 C C . ASP A 1 88 ? 18.837 -22.542 -27.622 1.00 71.31 88 ASP A C 1
ATOM 725 O O . ASP A 1 88 ? 19.358 -23.659 -27.732 1.00 71.31 88 ASP A O 1
ATOM 729 N N . ARG A 1 89 ? 17.509 -22.386 -27.579 1.00 65.31 89 ARG A N 1
ATOM 730 C CA . ARG A 1 89 ? 16.599 -23.491 -27.870 1.00 65.31 89 ARG A CA 1
ATOM 731 C C . ARG A 1 89 ? 16.706 -23.717 -29.367 1.00 65.31 89 ARG A C 1
ATOM 733 O O . ARG A 1 89 ? 15.941 -23.134 -30.127 1.00 65.31 89 ARG A O 1
ATOM 740 N N . VAL A 1 90 ? 17.660 -24.550 -29.775 1.00 67.12 90 VAL A N 1
ATOM 741 C CA . VAL A 1 90 ? 17.692 -25.109 -31.124 1.00 67.12 90 VAL A CA 1
ATOM 742 C C . VAL A 1 90 ? 16.310 -25.728 -31.352 1.00 67.12 90 VAL A C 1
ATOM 744 O O . VAL A 1 90 ? 15.908 -26.580 -30.549 1.00 67.12 90 VAL A O 1
ATOM 747 N N . PRO A 1 91 ? 15.534 -25.273 -32.353 1.00 65.62 91 PRO A N 1
ATOM 748 C CA . PRO A 1 91 ? 14.252 -25.886 -32.651 1.00 65.62 91 PRO A CA 1
ATOM 749 C C . PRO A 1 91 ? 14.485 -27.376 -32.905 1.00 65.62 91 PRO A C 1
ATOM 751 O O . PRO A 1 91 ? 15.347 -27.743 -33.705 1.00 65.62 91 PRO A O 1
ATOM 754 N N . GLY A 1 92 ? 13.764 -28.223 -32.166 1.00 70.06 92 GLY A N 1
ATOM 755 C CA . GLY A 1 92 ? 13.678 -29.648 -32.480 1.00 70.06 92 GLY A CA 1
ATOM 756 C C . GLY A 1 92 ? 13.142 -29.849 -33.906 1.00 70.06 92 GLY A C 1
ATOM 757 O O . GLY A 1 92 ? 12.519 -28.925 -34.430 1.00 70.06 92 GLY A O 1
ATOM 758 N N . PRO A 1 93 ? 13.425 -31.017 -34.507 1.00 61.25 93 PRO A N 1
ATOM 759 C CA . PRO A 1 93 ? 13.518 -31.234 -35.954 1.00 61.25 93 PRO A CA 1
ATOM 760 C C . PRO A 1 93 ? 12.279 -30.833 -36.757 1.00 61.25 93 PRO A C 1
ATOM 762 O O . PRO A 1 93 ? 11.150 -31.023 -36.250 1.00 61.25 93 PRO A O 1
#

Radius of gyration: 18.51 Å; chains: 1; bounding box: 43×40×53 Å